Protein AF-A0A533RRF9-F1 (a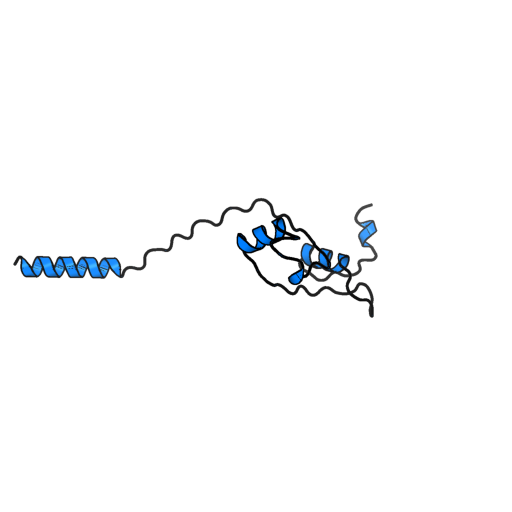fdb_monomer_lite)

pLDDT: mean 85.97, std 7.77, range [66.19, 98.0]

Foldseek 3Di:
DVVVVVVVVVVVVVVVVPDDDPPPPDPDPPPPDDDDDDDPPDDPVCQDCPNNVPSVVCPVVHDDDDDDQDEDPADPPDDRDSVQVVVCVVVVHHDYDDPCPVVVVD

Sequence (106 aa):
MRRRIATALLLATCVVGLLPTPLSAKPAPQVRRVVIVLAPYLTWEDVNATSTPTIWSLAEKGAVGNVNARSRAREAGEPATPLEGALTISAGSWAVPAPLAAAAYD

Radius of gyration: 27.86 Å; chains: 1; bounding box: 36×56×87 Å

Secondary structure (DSSP, 8-state):
-HHHHHHHHHHHHHHHHTSPP----PPPP----------TT--STT--TTTSHHHHHHHHHS-----------SSTTPPPPHHHHHHHHHHTS-----TTGGGG--

Structure (mmCIF, N/CA/C/O backbone):
data_AF-A0A533RRF9-F1
#
_entry.id   AF-A0A533RRF9-F1
#
loop_
_atom_site.group_PDB
_atom_site.id
_atom_site.type_symbol
_atom_site.label_atom_id
_atom_site.label_alt_id
_atom_site.label_comp_id
_atom_site.label_asym_id
_atom_site.label_entity_id
_atom_site.label_seq_id
_atom_site.pdbx_PDB_ins_code
_atom_site.Cartn_x
_atom_site.Cartn_y
_atom_site.Cartn_z
_atom_site.occupancy
_atom_site.B_iso_or_equiv
_atom_site.auth_seq_id
_atom_site.auth_comp_id
_atom_site.auth_asym_id
_atom_site.auth_atom_id
_atom_site.pdbx_PDB_model_num
ATOM 1 N N . MET A 1 1 ? -13.535 -38.301 57.889 1.00 67.44 1 MET A N 1
ATOM 2 C CA . MET A 1 1 ? -14.097 -38.468 56.526 1.00 67.44 1 MET A CA 1
ATOM 3 C C . MET A 1 1 ? -14.245 -37.137 55.778 1.00 67.44 1 MET A C 1
ATOM 5 O O . MET A 1 1 ? -13.650 -37.004 54.719 1.00 67.44 1 MET A O 1
ATOM 9 N N . ARG A 1 2 ? -14.907 -36.114 56.351 1.00 77.88 2 ARG A N 1
ATOM 10 C CA . ARG A 1 2 ? -15.110 -34.781 55.728 1.00 77.88 2 ARG A CA 1
ATOM 11 C C . ARG A 1 2 ? -13.839 -34.074 55.220 1.00 77.88 2 ARG A C 1
ATOM 13 O O . ARG A 1 2 ? -13.840 -33.577 54.103 1.00 77.88 2 ARG A O 1
ATOM 20 N N . ARG A 1 3 ? -12.738 -34.090 55.987 1.00 77.38 3 ARG A N 1
ATOM 21 C CA . ARG A 1 3 ? -11.447 -33.505 55.556 1.00 77.38 3 ARG A CA 1
ATOM 22 C C . ARG A 1 3 ? -10.875 -34.168 54.297 1.00 77.38 3 ARG A C 1
ATOM 24 O O . ARG A 1 3 ? -10.414 -33.461 53.420 1.00 77.38 3 ARG A O 1
ATOM 31 N N . ARG A 1 4 ? -10.963 -35.500 54.179 1.00 80.81 4 ARG A N 1
ATOM 32 C CA . ARG A 1 4 ? -10.456 -36.242 53.007 1.00 80.81 4 ARG A CA 1
ATOM 33 C C . ARG A 1 4 ? -11.268 -35.945 51.744 1.00 80.81 4 ARG A C 1
ATOM 35 O O . ARG A 1 4 ? -10.693 -35.832 50.672 1.00 80.81 4 ARG A O 1
ATOM 42 N N . ILE A 1 5 ? -12.581 -35.767 51.896 1.00 85.06 5 ILE A N 1
ATOM 43 C CA . ILE A 1 5 ? -13.483 -35.378 50.802 1.00 85.06 5 ILE A CA 1
ATOM 44 C C . ILE A 1 5 ? -13.152 -33.960 50.319 1.00 85.06 5 ILE A C 1
ATOM 46 O O . ILE A 1 5 ? -13.025 -33.742 49.120 1.00 85.06 5 ILE A O 1
ATOM 50 N N . ALA A 1 6 ? -12.935 -33.019 51.244 1.00 85.25 6 ALA A N 1
ATOM 51 C CA . ALA A 1 6 ? -12.558 -31.649 50.901 1.00 85.25 6 ALA A CA 1
ATOM 52 C C . ALA A 1 6 ? -11.212 -31.581 50.157 1.00 85.25 6 ALA A C 1
ATOM 54 O O . ALA A 1 6 ? -11.108 -30.889 49.151 1.00 85.25 6 ALA A O 1
ATOM 55 N N . THR A 1 7 ? -10.202 -32.336 50.604 1.00 86.25 7 THR A N 1
ATOM 56 C CA . THR A 1 7 ? -8.894 -32.383 49.930 1.00 86.25 7 THR A CA 1
ATOM 57 C C . THR A 1 7 ? -8.986 -33.011 48.538 1.00 86.25 7 THR A C 1
ATOM 59 O O . THR A 1 7 ? -8.366 -32.506 47.607 1.00 86.25 7 THR A O 1
ATOM 62 N N . ALA A 1 8 ? -9.785 -34.071 48.373 1.00 87.31 8 ALA A N 1
ATOM 63 C CA . ALA A 1 8 ? -9.992 -34.713 47.076 1.00 87.31 8 ALA A CA 1
ATOM 64 C C . ALA A 1 8 ? -10.692 -33.784 46.070 1.00 87.31 8 ALA A C 1
ATOM 66 O O . ALA A 1 8 ? -10.287 -33.721 44.913 1.00 87.31 8 ALA A O 1
ATOM 67 N N . LEU A 1 9 ? -11.692 -33.021 46.524 1.00 88.06 9 LEU A N 1
ATOM 68 C CA . LEU A 1 9 ? -12.362 -32.006 45.709 1.00 88.06 9 LEU A CA 1
ATOM 69 C C . LEU A 1 9 ? -11.386 -30.927 45.241 1.00 88.06 9 LEU A C 1
ATOM 71 O O . LEU A 1 9 ? -11.358 -30.624 44.059 1.00 88.06 9 LEU A O 1
ATOM 75 N N . LEU A 1 10 ? -10.552 -30.407 46.143 1.00 87.69 10 LEU A N 1
ATOM 76 C CA . LEU A 1 10 ? -9.597 -29.335 45.840 1.00 87.69 10 LEU A CA 1
ATOM 77 C C . LEU A 1 10 ? -8.522 -29.776 44.832 1.00 87.69 10 LEU A C 1
ATOM 79 O O . LEU A 1 10 ? -8.167 -29.027 43.924 1.00 87.69 10 LEU A O 1
ATOM 83 N N . LEU A 1 11 ? -8.045 -31.019 44.958 1.00 87.75 11 LEU A N 1
ATOM 84 C CA . LEU A 1 11 ? -7.141 -31.640 43.987 1.00 87.75 11 LEU A CA 1
ATOM 85 C C . LEU A 1 11 ? -7.804 -31.812 42.619 1.00 87.75 11 LEU A C 1
ATOM 87 O O . LEU A 1 11 ? -7.183 -31.498 41.607 1.00 87.75 11 LEU A O 1
ATOM 91 N N . ALA A 1 12 ? -9.063 -32.253 42.579 1.00 85.94 12 ALA A N 1
ATOM 92 C CA . ALA A 1 12 ? -9.798 -32.401 41.328 1.00 85.94 12 ALA A CA 1
ATOM 93 C C . ALA A 1 12 ? -9.970 -31.054 40.604 1.00 85.94 12 ALA A C 1
ATOM 95 O O . ALA A 1 12 ? -9.745 -30.986 39.398 1.00 85.94 12 ALA A O 1
ATOM 96 N N . THR A 1 13 ? -10.282 -29.967 41.320 1.00 84.00 13 THR A N 1
ATOM 97 C CA . THR A 1 13 ? -10.399 -28.631 40.710 1.00 84.00 13 THR A CA 1
ATOM 98 C C . THR A 1 13 ? -9.068 -28.122 40.162 1.00 84.00 13 THR A C 1
ATOM 100 O O . THR A 1 13 ? -9.040 -27.570 39.064 1.00 84.00 13 THR A O 1
ATOM 103 N N . CYS A 1 14 ? -7.960 -28.336 40.884 1.00 84.50 14 CYS A N 1
ATOM 104 C CA . CYS A 1 14 ? -6.626 -27.992 40.386 1.00 84.50 14 CYS A CA 1
ATOM 105 C C . CYS A 1 14 ? -6.296 -28.759 39.101 1.00 84.50 14 CYS A C 1
ATOM 107 O O . CYS A 1 14 ? -5.891 -28.151 38.117 1.00 84.50 14 CYS A O 1
ATOM 109 N N . VAL A 1 15 ? -6.518 -30.076 39.078 1.00 83.12 15 VAL A N 1
ATOM 110 C CA . VAL A 1 15 ? -6.224 -30.905 37.898 1.00 83.12 15 VAL A CA 1
ATOM 111 C C . VAL A 1 15 ? -7.049 -30.465 36.686 1.00 83.12 15 VAL A C 1
ATOM 113 O O . VAL A 1 15 ? -6.511 -30.390 35.586 1.00 83.12 15 VAL A O 1
ATOM 116 N N . VAL A 1 16 ? -8.321 -30.101 36.879 1.00 80.31 16 VAL A N 1
ATOM 117 C CA 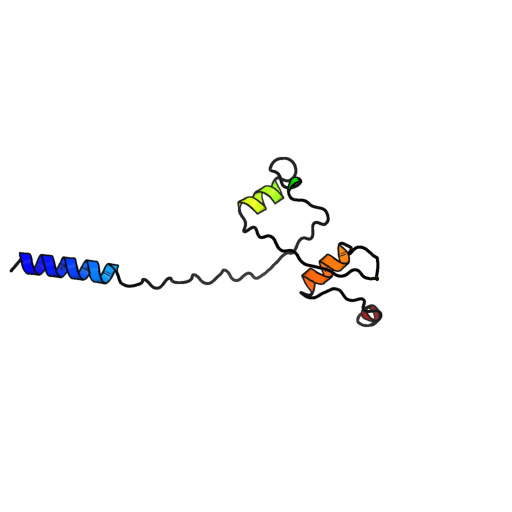. VAL A 1 16 ? -9.177 -29.588 35.795 1.00 80.31 16 VAL A CA 1
ATOM 118 C C . VAL A 1 16 ? -8.699 -28.223 35.283 1.00 80.31 16 VAL A C 1
ATOM 120 O O . VAL A 1 16 ? -8.746 -27.983 34.081 1.00 80.31 16 VAL A O 1
ATOM 123 N N . GLY A 1 17 ? -8.187 -27.351 36.157 1.00 75.50 17 GLY A N 1
ATOM 124 C CA . GLY A 1 17 ? -7.635 -26.045 35.770 1.00 75.50 17 GLY A CA 1
ATOM 125 C C . GLY A 1 17 ? -6.305 -26.108 35.007 1.00 75.50 17 GLY A C 1
ATOM 126 O O . GLY A 1 17 ? -5.947 -25.142 34.339 1.00 75.50 17 GLY A O 1
ATOM 127 N N . LEU A 1 18 ? -5.586 -27.233 35.081 1.00 77.38 18 LEU A N 1
ATOM 128 C CA . LEU A 1 18 ? -4.348 -27.484 34.331 1.00 77.38 18 LEU A CA 1
ATOM 129 C C . LEU A 1 18 ? -4.584 -28.112 32.949 1.00 77.38 18 LEU A C 1
ATOM 131 O O . LEU A 1 18 ? -3.630 -28.270 32.184 1.00 77.38 18 LEU A O 1
ATOM 135 N N . LEU A 1 19 ? -5.825 -28.475 32.610 1.00 79.69 19 LEU A N 1
ATOM 136 C CA . LEU A 1 19 ? -6.129 -28.995 31.282 1.00 79.69 19 LEU A CA 1
ATOM 137 C C . LEU A 1 19 ? -5.997 -27.866 30.247 1.00 79.69 19 LEU A C 1
ATOM 139 O O . LEU A 1 19 ? -6.577 -26.793 30.437 1.00 79.69 19 LEU A O 1
ATOM 143 N N . PRO A 1 20 ? -5.262 -28.082 29.142 1.00 75.25 20 PRO A N 1
ATOM 144 C CA . PRO A 1 20 ? -5.176 -27.102 28.074 1.00 75.25 20 PRO A CA 1
ATOM 145 C C . PRO A 1 20 ? -6.579 -26.868 27.514 1.00 75.25 20 PRO A C 1
ATOM 147 O O . PRO A 1 20 ? -7.222 -27.780 26.992 1.00 75.25 20 PRO A O 1
ATOM 150 N N . THR A 1 21 ? -7.073 -25.639 27.643 1.00 74.12 21 THR A N 1
ATOM 151 C CA . THR A 1 21 ? -8.308 -25.251 26.968 1.00 74.12 21 THR A CA 1
ATOM 152 C C . THR A 1 21 ? -8.020 -25.195 25.470 1.00 74.12 21 THR A C 1
ATOM 154 O O . THR A 1 21 ? -7.009 -24.613 25.065 1.00 74.12 21 THR A O 1
ATOM 157 N N . PRO A 1 22 ? -8.852 -25.817 24.615 1.00 71.38 22 PRO A N 1
ATOM 158 C CA . PRO A 1 22 ? -8.682 -25.667 23.184 1.00 71.38 22 PRO A CA 1
ATOM 159 C C . PRO A 1 22 ? -8.880 -24.189 22.854 1.00 71.38 22 PRO A C 1
ATOM 161 O O . PRO A 1 22 ? -9.965 -23.635 23.046 1.00 71.38 22 PRO A O 1
ATOM 164 N N . LEU A 1 23 ? -7.817 -23.542 22.377 1.00 66.19 23 LEU A N 1
ATOM 165 C CA . LEU A 1 23 ? -7.905 -22.201 21.831 1.00 66.19 23 LEU A CA 1
ATOM 166 C C . LEU A 1 23 ? -8.749 -22.310 20.561 1.00 66.19 23 LEU A C 1
ATOM 168 O O . LEU A 1 23 ? -8.261 -22.709 19.505 1.00 66.19 23 LEU A O 1
ATOM 172 N N . SER A 1 24 ? -10.046 -22.039 20.685 1.00 69.50 24 SER A N 1
ATOM 173 C CA . SER A 1 24 ? -10.946 -22.017 19.542 1.00 69.50 24 SER A CA 1
ATOM 174 C C . SER A 1 24 ? -10.530 -20.840 18.670 1.00 69.50 24 SER A C 1
ATOM 176 O O . SER A 1 24 ? -10.829 -19.682 18.973 1.00 69.50 24 SER A O 1
ATOM 178 N N . ALA A 1 25 ? -9.750 -21.128 17.629 1.00 67.12 25 ALA A N 1
ATOM 179 C CA . ALA A 1 25 ? -9.373 -20.142 16.639 1.00 67.12 25 ALA A CA 1
ATOM 180 C C . ALA A 1 25 ? -10.664 -19.675 15.968 1.00 67.12 25 ALA A C 1
ATOM 182 O O . ALA A 1 25 ? -11.270 -20.399 15.176 1.00 67.12 25 ALA A O 1
ATOM 183 N N . LYS A 1 26 ? -11.120 -18.472 16.328 1.00 74.38 26 LYS A N 1
ATOM 184 C CA . LYS A 1 26 ? -12.233 -17.829 15.638 1.00 74.38 26 LYS A CA 1
ATOM 185 C C . LYS A 1 26 ? -11.880 -17.821 14.146 1.00 74.38 26 LYS A C 1
ATOM 187 O O . LYS A 1 26 ? -10.796 -17.330 13.818 1.00 74.38 26 LYS A O 1
ATOM 192 N N . PRO A 1 27 ? -12.740 -18.356 13.257 1.00 68.75 27 PRO A N 1
ATOM 193 C CA . PRO A 1 27 ? -12.485 -18.307 11.828 1.00 68.75 27 PRO A CA 1
ATOM 194 C C . PRO A 1 27 ? -12.154 -16.871 11.446 1.00 68.75 27 PRO A C 1
ATOM 196 O O . PRO A 1 27 ? -12.890 -15.948 11.819 1.00 68.75 27 PRO A O 1
ATOM 199 N N . ALA A 1 28 ? -11.023 -16.681 10.765 1.00 75.25 28 ALA A N 1
ATOM 200 C CA . ALA A 1 28 ? -10.654 -15.364 10.283 1.00 75.25 28 ALA A CA 1
ATOM 201 C C . ALA A 1 28 ? -11.833 -14.812 9.464 1.00 75.25 28 ALA A C 1
ATOM 203 O O . ALA A 1 28 ? -12.453 -15.575 8.710 1.00 75.25 28 ALA A O 1
ATOM 204 N N . PRO A 1 29 ? -12.186 -13.524 9.622 1.00 75.94 29 PRO A N 1
ATOM 205 C CA . PRO A 1 29 ? -13.217 -12.916 8.797 1.00 75.94 29 PRO A CA 1
ATOM 206 C C . PRO A 1 29 ? -12.925 -13.224 7.328 1.00 75.94 29 PRO A C 1
ATOM 208 O O . PRO A 1 29 ? -11.800 -13.014 6.872 1.00 75.94 29 PRO A O 1
ATOM 211 N N . GLN A 1 30 ? -13.908 -13.736 6.584 1.00 81.50 30 GLN A N 1
ATOM 212 C CA . GLN A 1 30 ? -13.734 -13.916 5.145 1.00 81.50 30 GLN A CA 1
ATOM 213 C C . GLN A 1 30 ? -13.602 -12.535 4.498 1.00 81.50 30 GLN A C 1
ATOM 215 O O . GLN A 1 30 ? -14.585 -11.814 4.317 1.00 81.50 30 GLN A O 1
ATOM 220 N N . VAL A 1 31 ? -12.371 -12.153 4.161 1.00 80.06 31 VAL A N 1
ATOM 221 C CA . VAL A 1 31 ? -12.088 -10.915 3.437 1.00 80.06 31 VAL A CA 1
ATOM 222 C C . VAL A 1 31 ? -12.496 -11.125 1.982 1.00 80.06 31 VAL A C 1
ATOM 224 O O . VAL A 1 31 ? -11.833 -11.829 1.230 1.00 80.06 31 VAL A O 1
ATOM 227 N N . ARG A 1 32 ? -13.623 -10.528 1.583 1.00 86.19 32 ARG A N 1
ATOM 228 C CA . ARG A 1 32 ? -14.169 -10.659 0.218 1.00 86.19 32 ARG A CA 1
ATOM 229 C C . ARG A 1 32 ? -13.600 -9.645 -0.774 1.00 86.19 32 ARG A C 1
ATOM 231 O O . ARG A 1 32 ? -13.833 -9.775 -1.971 1.00 86.19 32 ARG A O 1
ATOM 238 N N . ARG A 1 33 ? -12.921 -8.603 -0.287 1.00 91.06 33 ARG A N 1
ATOM 239 C CA . ARG A 1 33 ? -12.395 -7.509 -1.108 1.00 91.06 33 ARG A CA 1
ATOM 240 C C . ARG A 1 33 ? -11.143 -6.926 -0.474 1.00 91.06 33 ARG A C 1
ATOM 242 O O . ARG A 1 33 ? -11.149 -6.607 0.710 1.00 91.06 33 ARG A O 1
ATOM 249 N N . VAL A 1 34 ? -10.121 -6.741 -1.298 1.00 90.75 34 VAL A N 1
ATOM 250 C CA . VAL A 1 34 ? -8.881 -6.049 -0.949 1.00 90.75 34 VAL A CA 1
ATOM 251 C C . VAL A 1 34 ? -8.753 -4.843 -1.871 1.00 90.75 34 VAL A C 1
ATOM 253 O O . VAL A 1 34 ? -8.975 -4.965 -3.074 1.00 90.75 34 VAL A O 1
ATOM 256 N N . VAL A 1 35 ? -8.438 -3.681 -1.303 1.00 92.31 35 VAL A N 1
ATOM 257 C CA . VAL A 1 35 ? -8.121 -2.465 -2.060 1.00 92.31 35 VAL A CA 1
ATOM 258 C C . VAL A 1 35 ? -6.659 -2.146 -1.800 1.00 92.31 35 VAL A C 1
ATOM 260 O O . VAL A 1 35 ? -6.263 -1.969 -0.651 1.00 92.31 35 VAL A O 1
ATOM 263 N N . ILE A 1 36 ? -5.867 -2.099 -2.867 1.00 91.00 36 ILE A N 1
ATOM 264 C CA . ILE A 1 36 ? -4.454 -1.724 -2.815 1.00 91.00 36 ILE A CA 1
ATOM 265 C C . ILE A 1 36 ? -4.352 -0.284 -3.308 1.00 91.00 36 ILE A C 1
ATOM 267 O O . ILE A 1 36 ? -4.769 0.020 -4.424 1.00 91.00 36 ILE A O 1
ATOM 271 N N . VAL A 1 37 ? -3.809 0.596 -2.468 1.00 92.25 37 VAL A N 1
ATOM 272 C CA . VAL A 1 37 ? -3.538 1.996 -2.811 1.00 92.25 37 VAL A CA 1
ATOM 273 C C . VAL A 1 37 ? -2.032 2.167 -2.918 1.00 92.25 37 VAL A C 1
ATOM 275 O O . VAL A 1 37 ? -1.307 1.905 -1.961 1.00 92.25 37 VAL A O 1
ATOM 278 N N . LEU A 1 38 ? -1.563 2.599 -4.084 1.00 90.81 38 LEU A N 1
ATOM 279 C CA . LEU A 1 38 ? -0.162 2.931 -4.306 1.00 90.81 38 LEU A CA 1
ATOM 280 C C . LEU A 1 38 ? 0.016 4.436 -4.108 1.00 90.81 38 LEU A C 1
ATOM 282 O O . LEU A 1 38 ? -0.588 5.229 -4.827 1.00 90.81 38 LEU A O 1
ATOM 286 N N . ALA A 1 39 ? 0.841 4.815 -3.136 1.00 92.38 39 ALA A N 1
ATOM 287 C CA . ALA A 1 39 ? 1.187 6.201 -2.838 1.00 92.38 39 ALA A CA 1
ATOM 288 C C . ALA A 1 39 ? 2.692 6.398 -3.087 1.00 92.38 39 ALA A C 1
ATOM 290 O O . ALA A 1 39 ? 3.487 6.289 -2.151 1.00 92.38 39 ALA A O 1
ATOM 291 N N . PRO A 1 40 ? 3.120 6.589 -4.348 1.00 89.25 40 PRO A N 1
ATOM 292 C CA . PRO A 1 40 ? 4.531 6.792 -4.642 1.00 89.25 40 PRO A CA 1
ATOM 293 C C . PRO A 1 40 ? 5.042 8.054 -3.942 1.00 89.25 40 PRO A C 1
ATOM 295 O O . PRO A 1 40 ? 4.315 9.036 -3.813 1.00 89.25 40 PRO A O 1
ATOM 298 N N . TYR A 1 41 ? 6.304 8.008 -3.514 1.00 89.00 41 TYR A N 1
ATOM 299 C CA . TYR A 1 41 ? 7.023 9.096 -2.835 1.00 89.00 41 TYR A CA 1
ATOM 300 C C . TYR A 1 41 ? 6.549 9.457 -1.423 1.00 89.00 41 TYR A C 1
ATOM 302 O O . TYR A 1 41 ? 7.218 10.258 -0.782 1.00 89.00 41 TYR A O 1
ATOM 310 N N . LEU A 1 42 ? 5.467 8.854 -0.919 1.00 92.81 42 LEU A N 1
ATOM 311 C CA . LEU A 1 42 ? 5.052 9.025 0.471 1.00 92.81 42 LEU A CA 1
ATOM 312 C C . LEU A 1 42 ? 6.112 8.430 1.406 1.00 92.81 42 LEU A C 1
ATOM 314 O O . LEU A 1 42 ? 6.447 7.246 1.286 1.00 92.81 42 LEU A O 1
ATOM 318 N N . THR A 1 43 ? 6.610 9.226 2.348 1.00 93.81 43 THR A N 1
ATOM 319 C CA . THR A 1 43 ? 7.526 8.757 3.394 1.00 93.81 43 THR A CA 1
ATOM 320 C C . THR A 1 43 ? 6.822 8.672 4.749 1.00 93.81 43 THR A C 1
ATOM 322 O O . THR A 1 43 ? 5.660 9.055 4.897 1.00 93.81 43 THR A O 1
ATOM 325 N N . TRP A 1 44 ? 7.496 8.124 5.765 1.00 92.88 44 TRP A N 1
ATOM 326 C CA . TRP A 1 44 ? 6.911 8.031 7.108 1.00 92.88 44 TRP A CA 1
ATOM 327 C C . TRP A 1 44 ? 6.768 9.398 7.779 1.00 92.88 44 TRP A C 1
ATOM 329 O O . TRP A 1 44 ? 5.854 9.592 8.573 1.00 92.88 44 TRP A O 1
ATOM 339 N N . GLU A 1 45 ? 7.628 10.351 7.430 1.00 96.38 45 GLU A N 1
ATOM 340 C CA . GLU A 1 45 ? 7.586 11.729 7.919 1.00 96.38 45 GLU A CA 1
ATOM 341 C C . GLU A 1 45 ? 6.321 12.467 7.450 1.00 96.38 45 GLU A C 1
ATOM 343 O O . GLU A 1 45 ? 5.797 13.328 8.161 1.00 96.38 45 GLU A O 1
ATOM 348 N N . ASP A 1 46 ? 5.778 12.084 6.291 1.00 96.88 46 ASP A N 1
ATOM 349 C CA . ASP A 1 46 ? 4.529 12.635 5.764 1.00 96.88 46 ASP A CA 1
ATOM 350 C C . ASP A 1 46 ? 3.288 12.137 6.530 1.00 96.88 46 ASP A C 1
ATOM 352 O O . ASP A 1 46 ? 2.216 12.745 6.439 1.00 96.88 46 ASP A O 1
ATOM 356 N N . VAL A 1 47 ? 3.399 11.036 7.287 1.00 96.38 47 VAL A N 1
ATOM 357 C CA . VAL A 1 47 ? 2.290 10.410 8.024 1.00 96.38 47 VAL A CA 1
ATOM 358 C C . VAL A 1 47 ? 2.189 11.003 9.429 1.00 96.38 47 VAL A C 1
ATOM 360 O O . VAL A 1 47 ? 2.888 10.590 10.350 1.00 96.38 47 VAL A O 1
ATOM 363 N N . ASN A 1 48 ? 1.286 11.967 9.618 1.00 97.12 48 ASN A N 1
ATOM 364 C CA . ASN A 1 48 ? 1.089 12.642 10.897 1.00 97.12 48 ASN A CA 1
ATOM 365 C C . ASN A 1 48 ? -0.369 13.072 11.122 1.00 97.12 48 ASN A C 1
ATOM 367 O O . ASN A 1 48 ? -1.174 13.188 10.195 1.00 97.12 48 ASN A O 1
ATOM 371 N N . ALA A 1 49 ? -0.700 13.338 12.387 1.00 97.75 49 ALA A N 1
ATOM 372 C CA . ALA A 1 49 ? -2.057 13.667 12.817 1.00 97.75 49 ALA A CA 1
ATOM 373 C C . ALA A 1 49 ? -2.603 14.992 12.247 1.00 97.75 49 ALA A C 1
ATOM 375 O O . ALA A 1 49 ? -3.815 15.199 12.273 1.00 97.75 49 ALA A O 1
ATOM 376 N N . THR A 1 50 ? -1.743 15.881 11.740 1.00 98.00 50 THR A N 1
ATOM 377 C CA . THR A 1 50 ? -2.134 17.230 11.309 1.00 98.00 50 THR A CA 1
ATOM 378 C C . THR A 1 50 ? -2.332 17.317 9.797 1.00 98.00 50 THR A C 1
ATOM 380 O O . THR A 1 50 ? -3.395 17.740 9.349 1.00 98.00 50 THR A O 1
ATOM 383 N N . SER A 1 51 ? -1.335 16.929 8.994 1.00 97.00 51 SER A N 1
ATOM 384 C CA . SER A 1 51 ? -1.379 17.054 7.532 1.00 97.00 51 SER A CA 1
ATOM 385 C C . SER A 1 51 ? -1.976 15.831 6.834 1.00 97.00 51 SER A C 1
ATOM 387 O O . SER A 1 51 ? -2.540 15.974 5.752 1.00 97.00 51 SER A O 1
ATOM 389 N N . THR A 1 52 ? -1.901 14.639 7.437 1.00 97.38 52 THR A N 1
ATOM 390 C CA . THR A 1 52 ? -2.436 13.387 6.866 1.00 97.38 52 THR A CA 1
ATOM 391 C C . THR A 1 52 ? -3.303 12.604 7.871 1.00 97.38 52 THR A C 1
ATOM 393 O O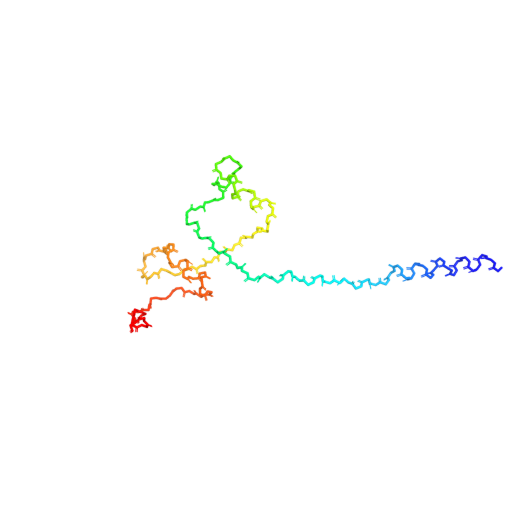 . THR A 1 52 ? -3.128 11.393 8.046 1.00 97.38 52 THR A O 1
ATOM 396 N N . PRO A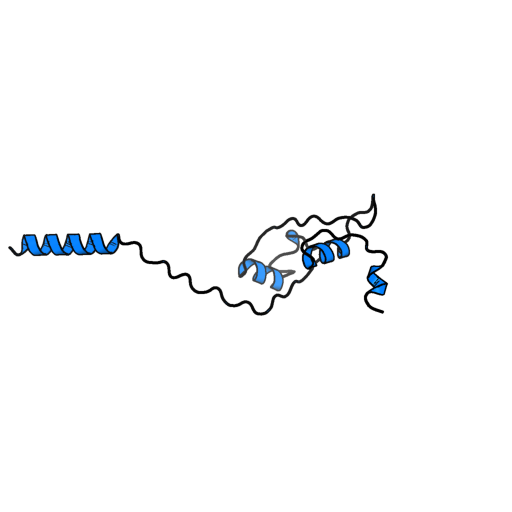 1 53 ? -4.317 13.245 8.496 1.00 97.50 53 PRO A N 1
ATOM 397 C CA . PRO A 1 53 ? -5.069 12.677 9.622 1.00 97.50 53 PRO A CA 1
ATOM 398 C C . PRO A 1 53 ? -5.748 11.335 9.307 1.00 97.50 53 PRO A C 1
ATOM 400 O O . PRO A 1 53 ? -5.839 10.458 10.167 1.00 97.50 53 PRO A O 1
ATOM 403 N N . THR A 1 54 ? -6.206 11.140 8.067 1.00 96.75 54 THR A N 1
ATOM 404 C CA . THR A 1 54 ? -6.840 9.883 7.643 1.00 96.75 54 THR A CA 1
ATOM 405 C C . THR A 1 54 ? -5.838 8.730 7.581 1.00 96.75 54 THR A C 1
ATOM 407 O O . THR A 1 54 ? -6.123 7.652 8.100 1.00 96.75 54 THR A O 1
ATOM 410 N N . ILE A 1 55 ? -4.661 8.947 6.979 1.00 95.50 55 ILE A N 1
ATOM 411 C CA . ILE A 1 55 ? -3.610 7.919 6.879 1.00 95.50 55 ILE A CA 1
ATOM 412 C C . ILE A 1 55 ? -3.040 7.632 8.270 1.00 95.50 55 ILE A C 1
ATOM 414 O O . ILE A 1 55 ? -2.887 6.468 8.634 1.00 95.50 55 ILE A O 1
ATOM 418 N N . TRP A 1 56 ? -2.835 8.675 9.080 1.00 97.38 56 TRP A N 1
ATOM 419 C CA . TRP A 1 56 ? -2.453 8.546 10.484 1.00 97.38 56 TRP A CA 1
ATOM 420 C C . TRP A 1 56 ? -3.420 7.643 11.262 1.00 97.38 56 TRP A C 1
ATOM 422 O O . TRP A 1 56 ? -3.005 6.661 11.875 1.00 97.38 56 TRP A O 1
ATOM 432 N N . SER A 1 57 ? -4.731 7.904 11.181 1.00 97.38 57 SER A N 1
ATOM 433 C CA . SER A 1 57 ? -5.713 7.095 11.910 1.00 97.38 57 SER A CA 1
ATOM 434 C C . SER A 1 57 ? -5.777 5.643 11.422 1.00 97.38 57 SER A C 1
ATOM 436 O O . SER A 1 57 ? -6.048 4.752 12.230 1.00 97.38 57 SER A O 1
ATOM 438 N N . LEU A 1 58 ? -5.541 5.395 10.129 1.00 95.19 58 LEU A N 1
ATOM 439 C CA . LEU A 1 58 ? -5.449 4.040 9.581 1.00 95.19 58 LEU A CA 1
ATOM 440 C C . LEU A 1 58 ? -4.227 3.295 10.123 1.00 95.19 58 LEU A C 1
ATOM 442 O O . LEU A 1 58 ? -4.352 2.120 10.458 1.00 95.19 58 LEU A O 1
ATOM 446 N N . ALA A 1 59 ? -3.083 3.970 10.248 1.00 94.75 59 ALA A N 1
ATOM 447 C CA . ALA A 1 59 ? -1.882 3.386 10.834 1.00 94.75 59 ALA A CA 1
ATOM 448 C C . ALA A 1 59 ? -2.071 3.055 12.326 1.00 94.75 59 ALA A C 1
ATOM 450 O O . ALA A 1 59 ? -1.652 1.987 12.760 1.00 94.75 59 ALA A O 1
ATOM 451 N N . GLU A 1 60 ? -2.754 3.910 13.099 1.00 95.88 60 GLU A N 1
ATOM 452 C CA . GLU A 1 60 ? -2.995 3.656 14.531 1.00 95.88 60 GLU A CA 1
ATOM 453 C C . GLU A 1 60 ? -3.996 2.525 14.806 1.00 95.88 60 GLU A C 1
ATOM 455 O O . GLU A 1 60 ? -3.866 1.799 15.790 1.00 95.88 60 GLU A O 1
ATOM 460 N N . LYS A 1 61 ? -5.032 2.389 13.972 1.00 96.62 61 LYS A N 1
ATOM 461 C CA . LYS A 1 61 ? -6.117 1.411 14.188 1.00 96.62 61 LYS A CA 1
ATOM 462 C C . LYS A 1 61 ? -5.911 0.102 13.426 1.00 96.62 61 LYS A C 1
ATOM 464 O O . LYS A 1 61 ? -6.610 -0.875 13.696 1.00 96.62 61 LYS A O 1
ATOM 469 N N . GLY A 1 62 ? -5.029 0.104 12.433 1.00 92.19 62 GLY A N 1
ATOM 470 C CA . GLY A 1 62 ? -4.752 -1.024 11.554 1.00 92.19 62 GLY A CA 1
ATOM 471 C C . GLY A 1 62 ? -3.525 -1.828 11.973 1.00 92.19 62 GLY A C 1
ATOM 472 O O . GLY A 1 62 ? -2.802 -1.487 12.903 1.00 92.19 62 GLY A O 1
ATOM 473 N N . ALA A 1 63 ? -3.278 -2.918 11.247 1.00 91.88 63 ALA A N 1
ATOM 474 C CA . ALA A 1 63 ? -2.000 -3.613 11.317 1.00 91.88 63 ALA A CA 1
ATOM 475 C C . ALA A 1 63 ? -0.982 -2.892 10.424 1.00 91.88 63 ALA A C 1
ATOM 477 O O . ALA A 1 63 ? -1.266 -2.625 9.255 1.00 91.88 63 ALA A O 1
ATOM 478 N N . VAL A 1 64 ? 0.206 -2.621 10.962 1.00 93.62 64 VAL A N 1
ATOM 479 C CA . VAL A 1 64 ? 1.313 -2.000 10.227 1.00 93.62 64 VAL A CA 1
ATOM 480 C C . VAL A 1 64 ? 2.449 -3.005 10.095 1.00 93.62 64 VAL A C 1
ATOM 482 O O . VAL A 1 64 ? 2.839 -3.659 11.060 1.00 93.62 64 VAL A O 1
ATOM 485 N N . GLY A 1 65 ? 2.984 -3.121 8.885 1.00 90.88 65 GLY A N 1
ATOM 486 C CA . GLY A 1 65 ? 4.151 -3.936 8.581 1.00 90.88 65 GLY A CA 1
ATOM 487 C C . GLY A 1 65 ? 5.030 -3.230 7.560 1.00 90.88 65 GLY A C 1
ATOM 488 O O . GLY A 1 65 ? 4.547 -2.418 6.773 1.00 90.88 65 GLY A O 1
ATOM 489 N N . ASN A 1 66 ? 6.324 -3.539 7.580 1.00 89.69 66 ASN A N 1
ATOM 490 C CA . ASN A 1 66 ? 7.277 -3.015 6.611 1.00 89.69 66 ASN A CA 1
ATOM 491 C C . ASN A 1 66 ? 7.727 -4.148 5.686 1.00 89.69 66 ASN A C 1
ATOM 493 O O . ASN A 1 66 ? 8.138 -5.212 6.149 1.00 89.69 66 ASN A O 1
ATOM 497 N N . VAL A 1 67 ? 7.624 -3.919 4.381 1.00 86.69 67 VAL A N 1
ATOM 498 C CA . VAL A 1 67 ? 8.030 -4.862 3.342 1.00 86.69 67 VAL A CA 1
ATOM 499 C C . VAL A 1 67 ? 8.861 -4.104 2.322 1.00 86.69 67 VAL A C 1
ATOM 501 O O . VAL A 1 67 ? 8.434 -3.080 1.796 1.00 86.69 67 VAL A O 1
ATOM 504 N N . ASN A 1 68 ? 10.036 -4.639 2.001 1.00 86.19 68 ASN A N 1
ATOM 505 C CA . ASN A 1 68 ? 10.842 -4.147 0.894 1.00 86.19 68 ASN A CA 1
ATOM 506 C C . ASN A 1 68 ? 10.594 -5.027 -0.337 1.00 86.19 68 ASN A C 1
ATOM 508 O O . ASN A 1 68 ? 11.122 -6.136 -0.436 1.00 86.19 68 ASN A O 1
ATOM 512 N N . ALA A 1 69 ? 9.765 -4.544 -1.261 1.00 80.50 69 ALA A N 1
ATOM 513 C CA . ALA A 1 69 ? 9.549 -5.193 -2.547 1.00 80.50 69 ALA A CA 1
ATOM 514 C C . ALA A 1 69 ? 10.565 -4.652 -3.560 1.00 80.50 69 ALA A C 1
ATOM 516 O O . ALA A 1 69 ? 10.502 -3.492 -3.966 1.00 80.50 69 ALA A O 1
ATOM 517 N N . ARG A 1 70 ? 11.519 -5.492 -3.971 1.00 81.62 70 ARG A N 1
ATOM 518 C CA . ARG A 1 70 ? 12.487 -5.122 -5.008 1.00 81.62 70 ARG A CA 1
ATOM 519 C C . ARG A 1 70 ? 11.850 -5.264 -6.384 1.00 81.62 70 ARG A C 1
ATOM 521 O O . ARG A 1 70 ? 11.455 -6.365 -6.762 1.00 81.62 70 ARG A O 1
ATOM 528 N N . SER A 1 71 ? 11.807 -4.163 -7.123 1.00 83.38 71 SER A N 1
ATOM 529 C CA . SER A 1 71 ? 11.445 -4.142 -8.541 1.00 83.38 71 SER A CA 1
ATOM 530 C C . SER A 1 71 ? 12.697 -4.094 -9.425 1.00 83.38 71 SER A C 1
ATOM 532 O O . SER A 1 71 ? 13.799 -3.823 -8.938 1.00 83.38 71 SER A O 1
ATOM 534 N N . ARG A 1 72 ? 12.537 -4.360 -10.723 1.00 82.44 72 ARG A N 1
ATOM 535 C CA . ARG A 1 72 ? 13.589 -4.190 -11.732 1.00 82.44 72 ARG A CA 1
ATOM 536 C C . ARG A 1 72 ? 13.294 -2.962 -12.580 1.00 82.44 72 ARG A C 1
ATOM 538 O O . ARG A 1 72 ? 12.137 -2.682 -12.875 1.00 82.44 72 ARG A O 1
ATOM 545 N N . ALA A 1 73 ? 14.349 -2.262 -12.980 1.00 80.94 73 ALA A N 1
ATOM 546 C CA . ALA A 1 73 ? 14.248 -1.248 -14.016 1.00 80.94 73 ALA A CA 1
ATOM 547 C C . ALA A 1 73 ? 13.899 -1.893 -15.362 1.00 80.94 73 ALA A C 1
ATOM 549 O O . ALA A 1 73 ? 14.221 -3.063 -15.602 1.00 80.94 73 ALA A O 1
ATOM 550 N N . ARG A 1 74 ? 13.247 -1.117 -16.228 1.00 78.19 74 ARG A N 1
ATOM 551 C CA . ARG A 1 74 ? 12.905 -1.532 -17.589 1.00 78.19 74 ARG A CA 1
ATOM 552 C C . ARG A 1 74 ? 14.162 -1.800 -18.414 1.00 78.19 74 ARG A C 1
ATOM 554 O O . ARG A 1 74 ? 14.238 -2.831 -19.081 1.00 78.19 74 ARG A O 1
ATOM 561 N N . GLU A 1 75 ? 15.135 -0.895 -18.331 1.00 81.00 75 GLU A N 1
ATOM 562 C CA . GLU A 1 75 ? 16.404 -0.967 -19.053 1.00 81.00 75 GLU A CA 1
ATOM 563 C C . GLU A 1 75 ? 17.611 -0.925 -18.104 1.00 81.00 75 GLU A C 1
ATOM 565 O O . GLU A 1 75 ? 17.527 -0.518 -16.941 1.00 81.00 75 GLU A O 1
ATOM 570 N N . ALA A 1 76 ? 18.762 -1.396 -18.588 1.00 80.94 76 ALA A N 1
ATOM 571 C CA . ALA A 1 76 ? 19.990 -1.400 -17.806 1.00 80.94 76 ALA A CA 1
ATOM 572 C C . ALA A 1 76 ? 20.511 0.034 -17.616 1.00 80.94 76 ALA A C 1
ATOM 574 O O . ALA A 1 76 ? 20.811 0.721 -18.587 1.00 80.94 76 ALA A O 1
ATOM 575 N N . GLY A 1 77 ? 20.666 0.457 -16.360 1.00 82.25 77 GLY A N 1
ATOM 576 C CA . GLY A 1 77 ? 21.149 1.798 -16.008 1.00 82.25 77 GLY A CA 1
ATOM 577 C C . GLY A 1 77 ? 20.045 2.804 -15.677 1.00 82.25 77 GLY A C 1
ATOM 578 O O . GLY A 1 77 ? 20.359 3.896 -15.211 1.00 82.25 77 GLY A O 1
ATOM 579 N N . GLU A 1 78 ? 18.772 2.436 -15.837 1.00 83.25 78 GLU A N 1
ATOM 580 C CA . GLU A 1 78 ? 17.646 3.271 -15.416 1.00 83.25 78 GLU A CA 1
ATOM 581 C C . GLU A 1 78 ? 17.244 2.999 -13.954 1.00 83.25 78 GLU A C 1
ATOM 583 O O . GLU A 1 78 ? 17.378 1.871 -13.466 1.00 83.25 78 GLU A O 1
ATOM 588 N N . PRO A 1 79 ? 16.734 4.004 -13.219 1.00 82.12 79 PRO A N 1
ATOM 589 C CA . PRO A 1 79 ? 16.078 3.766 -11.940 1.00 82.12 79 PRO A CA 1
ATOM 590 C C . PRO A 1 79 ? 14.721 3.076 -12.152 1.00 82.12 79 PRO A C 1
ATOM 592 O O . PRO A 1 79 ? 14.015 3.343 -13.121 1.00 82.12 79 PRO A O 1
ATOM 595 N N . ALA A 1 80 ? 14.318 2.216 -11.213 1.00 82.12 80 ALA A N 1
ATOM 596 C CA . ALA A 1 80 ? 12.959 1.674 -11.208 1.00 82.12 80 ALA A CA 1
ATOM 597 C C . ALA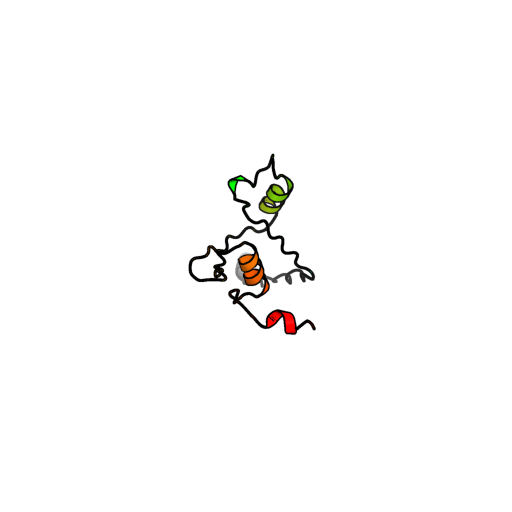 A 1 80 ? 11.937 2.808 -11.019 1.00 82.12 80 ALA A C 1
ATOM 599 O O . ALA A 1 80 ? 12.107 3.656 -10.139 1.00 82.12 80 ALA A O 1
ATOM 600 N N . THR A 1 81 ? 10.867 2.810 -11.814 1.00 87.75 81 THR A N 1
ATOM 601 C CA . THR A 1 81 ? 9.792 3.798 -11.694 1.00 87.75 81 THR A CA 1
ATOM 602 C C . THR A 1 81 ? 8.656 3.254 -10.816 1.00 87.75 81 THR A C 1
ATOM 604 O O . THR A 1 81 ? 8.571 2.044 -10.554 1.00 87.75 81 THR A O 1
ATOM 607 N N . PRO A 1 82 ? 7.731 4.120 -10.360 1.00 89.25 82 PRO A N 1
ATOM 608 C CA . PRO A 1 82 ? 6.522 3.676 -9.674 1.00 89.25 82 PRO A CA 1
ATOM 609 C C . PRO A 1 82 ? 5.708 2.637 -10.458 1.00 89.25 82 PRO A C 1
ATOM 611 O O . PRO A 1 82 ? 5.055 1.795 -9.842 1.00 89.25 82 PRO A O 1
ATOM 614 N N . LEU A 1 83 ? 5.765 2.658 -11.797 1.00 88.94 83 LEU A N 1
ATOM 615 C CA . LEU A 1 83 ? 5.040 1.714 -12.643 1.00 88.94 83 LEU A CA 1
ATOM 616 C C . LEU A 1 83 ? 5.597 0.290 -12.517 1.00 88.94 83 LEU A C 1
ATOM 618 O O . LEU A 1 83 ? 4.824 -0.637 -12.283 1.00 88.94 83 LEU A O 1
ATOM 622 N N . GLU A 1 84 ? 6.917 0.089 -12.605 1.00 89.75 84 GLU A N 1
ATOM 623 C CA . GLU A 1 84 ? 7.493 -1.251 -12.426 1.00 89.75 84 GLU A CA 1
ATOM 624 C C . GLU A 1 84 ? 7.265 -1.767 -10.999 1.00 89.75 84 GLU A C 1
ATOM 626 O O . GLU A 1 84 ? 7.063 -2.967 -10.795 1.00 89.75 84 GLU A O 1
ATOM 631 N N . GLY A 1 85 ? 7.270 -0.873 -10.003 1.00 89.94 85 GLY A N 1
ATOM 632 C CA . GLY A 1 85 ? 6.896 -1.203 -8.625 1.00 89.94 85 GLY A CA 1
ATOM 633 C C . GLY A 1 85 ? 5.448 -1.694 -8.511 1.00 89.94 85 GLY A C 1
ATOM 634 O O . GLY A 1 85 ? 5.204 -2.756 -7.937 1.00 89.94 85 GLY A O 1
ATOM 635 N N . ALA A 1 86 ? 4.503 -0.967 -9.114 1.00 90.50 86 ALA A N 1
ATOM 636 C CA . ALA A 1 86 ? 3.088 -1.333 -9.161 1.00 90.50 86 ALA A CA 1
ATOM 637 C C . ALA A 1 86 ? 2.870 -2.707 -9.812 1.00 90.50 86 ALA A C 1
ATOM 639 O O . ALA A 1 86 ? 2.195 -3.569 -9.245 1.00 90.50 86 ALA A O 1
ATOM 640 N N . LEU A 1 87 ? 3.495 -2.928 -10.973 1.00 90.12 87 LEU A N 1
ATOM 641 C CA . LEU A 1 87 ? 3.437 -4.196 -11.697 1.00 90.12 87 LEU A CA 1
ATOM 642 C C . LEU A 1 87 ? 3.985 -5.344 -10.848 1.00 90.12 87 LEU A C 1
ATOM 644 O O . LEU A 1 87 ? 3.324 -6.374 -10.722 1.00 90.12 87 LEU A O 1
ATOM 648 N N . THR A 1 88 ? 5.130 -5.135 -10.193 1.00 90.31 88 THR A N 1
ATOM 649 C CA . THR A 1 88 ? 5.754 -6.149 -9.333 1.00 90.31 88 THR A CA 1
ATOM 650 C C . THR A 1 88 ? 4.852 -6.550 -8.164 1.00 90.31 88 THR A C 1
ATOM 652 O O . THR A 1 88 ? 4.684 -7.738 -7.893 1.00 90.31 88 THR A O 1
ATOM 655 N N . ILE A 1 89 ? 4.225 -5.577 -7.495 1.00 91.44 89 ILE A N 1
ATOM 656 C CA . ILE A 1 89 ? 3.287 -5.839 -6.392 1.00 91.44 89 ILE A CA 1
ATOM 657 C C . ILE A 1 89 ? 2.051 -6.591 -6.897 1.00 91.44 89 ILE A C 1
ATOM 659 O O . ILE A 1 89 ? 1.613 -7.541 -6.254 1.00 91.44 89 ILE A O 1
ATOM 663 N N . SER A 1 90 ? 1.502 -6.190 -8.047 1.00 89.69 90 SER A N 1
ATOM 664 C CA . SER A 1 90 ? 0.291 -6.807 -8.601 1.00 89.69 90 SER A CA 1
ATOM 665 C C . SER A 1 90 ? 0.505 -8.247 -9.079 1.00 89.69 90 SER A C 1
ATOM 667 O O . SER A 1 90 ? -0.365 -9.090 -8.879 1.00 89.69 90 SER A O 1
ATOM 669 N N . ALA A 1 91 ? 1.665 -8.537 -9.676 1.00 89.94 91 ALA A N 1
ATOM 670 C CA . ALA A 1 91 ? 1.994 -9.850 -10.222 1.00 89.94 91 ALA A CA 1
ATOM 671 C C . ALA A 1 91 ? 2.595 -10.803 -9.175 1.00 89.94 91 ALA A C 1
ATOM 673 O O . ALA A 1 91 ? 2.611 -12.013 -9.383 1.00 89.94 91 ALA A O 1
ATOM 674 N N . GLY A 1 92 ? 3.126 -10.275 -8.066 1.00 90.44 92 GLY A N 1
ATOM 675 C CA . GLY A 1 92 ? 3.893 -11.062 -7.094 1.00 90.44 92 GLY A CA 1
ATOM 676 C C . GLY A 1 92 ? 5.248 -11.547 -7.631 1.00 90.44 92 GLY A C 1
ATOM 677 O O . GLY A 1 92 ? 5.878 -12.416 -7.032 1.00 90.44 92 GLY A O 1
ATOM 678 N N . SER A 1 93 ? 5.706 -10.994 -8.755 1.00 89.25 93 SER A N 1
ATOM 679 C CA . SER A 1 93 ? 6.964 -11.319 -9.429 1.00 89.25 93 SER A CA 1
ATOM 680 C C . SER A 1 93 ? 7.567 -10.062 -10.043 1.00 89.25 93 SER A C 1
ATOM 682 O O . SER A 1 93 ? 6.861 -9.083 -10.256 1.00 89.25 93 SER A O 1
ATOM 684 N N . TRP A 1 94 ? 8.856 -10.078 -10.377 1.00 87.81 94 TRP A N 1
ATO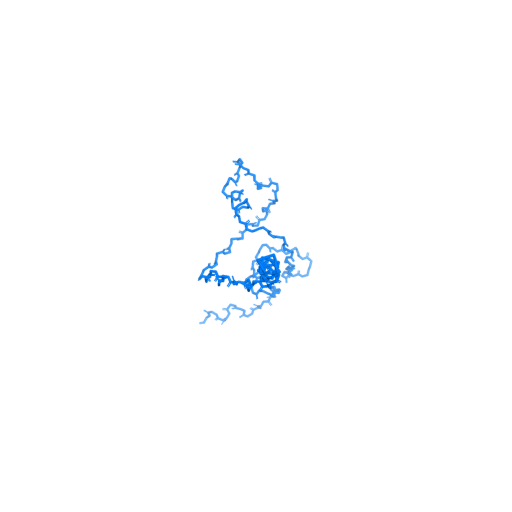M 685 C CA . TRP A 1 94 ? 9.497 -8.933 -11.026 1.00 87.81 94 TRP A CA 1
ATOM 686 C C . TRP A 1 94 ? 8.796 -8.522 -12.321 1.00 87.81 94 TRP A C 1
ATOM 688 O O . TRP A 1 94 ? 8.456 -9.373 -13.144 1.00 87.81 94 TRP A O 1
ATOM 698 N N . ALA A 1 95 ? 8.646 -7.211 -12.514 1.00 86.25 95 ALA A N 1
ATOM 699 C CA . ALA A 1 95 ? 8.293 -6.656 -13.810 1.00 86.25 95 ALA A CA 1
ATOM 700 C C . ALA A 1 95 ? 9.382 -7.005 -14.839 1.00 86.25 95 ALA A C 1
ATOM 702 O O . ALA A 1 95 ? 10.580 -6.854 -14.579 1.00 86.25 95 ALA A O 1
ATOM 703 N N . VAL A 1 96 ? 8.957 -7.489 -16.006 1.00 83.19 96 VAL A N 1
ATOM 704 C CA . VAL A 1 96 ? 9.836 -7.825 -17.130 1.00 83.19 96 VAL A CA 1
ATOM 705 C C . VAL A 1 96 ? 9.283 -7.145 -18.382 1.00 83.19 96 VAL A C 1
ATOM 707 O O . VAL A 1 96 ? 8.073 -7.226 -18.614 1.00 83.19 96 VAL A O 1
ATOM 710 N N . PRO A 1 97 ? 10.125 -6.486 -19.199 1.00 79.19 97 PRO A N 1
ATOM 711 C CA . PRO A 1 97 ? 9.697 -5.970 -20.491 1.00 79.19 97 PRO A CA 1
ATOM 712 C C . PRO A 1 97 ? 9.105 -7.092 -21.350 1.00 79.19 97 PRO A C 1
ATOM 714 O O . PRO A 1 97 ? 9.750 -8.112 -21.589 1.00 79.19 97 PRO A O 1
ATOM 717 N N . ALA A 1 98 ? 7.880 -6.891 -21.828 1.00 80.62 98 ALA A N 1
ATOM 718 C CA . ALA A 1 98 ? 7.174 -7.828 -22.692 1.00 80.62 98 ALA A CA 1
ATOM 719 C C . ALA A 1 98 ? 6.825 -7.116 -24.012 1.00 80.62 98 ALA A C 1
ATOM 721 O O . ALA A 1 98 ? 5.767 -6.495 -24.110 1.00 80.62 98 ALA A O 1
ATOM 722 N N . PRO A 1 99 ? 7.705 -7.174 -25.032 1.00 81.12 99 PRO A N 1
ATOM 723 C CA . PRO A 1 99 ? 7.552 -6.400 -26.270 1.00 81.12 99 PRO A CA 1
ATOM 724 C C . PRO A 1 99 ? 6.250 -6.685 -27.027 1.00 81.12 99 PRO A C 1
ATOM 726 O O . PRO A 1 99 ? 5.744 -5.822 -27.733 1.00 81.12 99 PRO A O 1
ATOM 729 N N . LEU A 1 100 ? 5.703 -7.892 -26.862 1.00 84.81 100 LEU A N 1
ATOM 730 C CA . LEU A 1 100 ? 4.484 -8.351 -27.529 1.00 84.81 100 LEU A CA 1
ATOM 731 C C . LEU A 1 100 ? 3.231 -8.241 -26.646 1.00 84.81 100 LEU A C 1
ATOM 733 O O . LEU A 1 100 ? 2.175 -8.717 -27.042 1.00 84.81 100 LEU A O 1
ATOM 737 N N . ALA A 1 101 ? 3.318 -7.632 -25.457 1.00 82.69 101 ALA A N 1
ATOM 738 C CA . ALA A 1 101 ? 2.191 -7.579 -24.522 1.00 82.69 101 ALA A CA 1
ATOM 739 C C . ALA A 1 101 ? 0.962 -6.847 -25.084 1.00 82.69 101 ALA A C 1
ATOM 741 O O . ALA A 1 101 ? -0.157 -7.207 -24.738 1.00 82.69 101 ALA A O 1
ATOM 742 N N . ALA A 1 102 ? 1.156 -5.849 -25.954 1.00 79.81 102 ALA A N 1
ATOM 743 C CA . ALA A 1 102 ? 0.054 -5.114 -26.575 1.00 79.81 102 ALA A CA 1
ATOM 744 C C . ALA A 1 102 ? -0.816 -6.012 -27.473 1.00 79.81 102 ALA A C 1
ATOM 746 O O . ALA A 1 102 ? -2.036 -5.920 -27.413 1.00 79.81 102 ALA A O 1
ATOM 747 N N . ALA A 1 103 ? -0.199 -6.952 -28.197 1.00 87.50 103 ALA A N 1
ATOM 748 C CA . ALA A 1 103 ? -0.894 -7.866 -29.106 1.00 87.50 103 ALA A CA 1
ATOM 749 C C . ALA A 1 103 ? -1.803 -8.884 -28.390 1.00 87.50 103 ALA A C 1
ATOM 751 O O . ALA A 1 103 ? -2.524 -9.628 -29.042 1.00 87.50 103 ALA A O 1
ATOM 752 N N . ALA A 1 104 ? -1.759 -8.962 -27.055 1.00 82.38 104 ALA A N 1
ATOM 753 C CA . ALA A 1 104 ? -2.646 -9.823 -26.271 1.00 82.38 104 ALA A CA 1
ATOM 754 C C . ALA A 1 104 ? -4.042 -9.213 -26.042 1.00 82.38 104 ALA A C 1
ATOM 756 O O . ALA A 1 104 ? -4.909 -9.883 -25.480 1.00 82.38 104 ALA A O 1
ATOM 757 N N . TYR A 1 105 ? -4.235 -7.947 -26.420 1.00 80.06 105 TYR A N 1
ATOM 758 C CA . TYR A 1 105 ? -5.477 -7.196 -26.223 1.00 80.06 105 TYR A CA 1
ATOM 759 C C . TYR A 1 105 ? -6.133 -6.754 -27.543 1.00 80.06 105 TYR A C 1
ATOM 761 O O . TYR A 1 105 ? -7.161 -6.076 -27.489 1.00 80.06 105 TYR A O 1
ATOM 769 N N . ASP A 1 106 ? -5.541 -7.136 -28.680 1.00 71.19 106 ASP A N 1
ATOM 770 C CA . ASP A 1 106 ? -6.117 -7.034 -30.029 1.00 71.19 106 ASP A CA 1
ATOM 771 C C . ASP A 1 106 ? -6.951 -8.289 -30.350 1.00 71.19 106 ASP A C 1
ATOM 773 O O . ASP A 1 106 ? -8.015 -8.146 -30.997 1.00 71.19 106 ASP A O 1
#